Protein AF-A0AAN0M0H1-F1 (afdb_monomer_lite)

Radius of gyration: 18.11 Å; chains: 1; bounding box: 46×27×42 Å

Structure (mmCIF, N/CA/C/O backbone):
data_AF-A0AAN0M0H1-F1
#
_entry.id   AF-A0AAN0M0H1-F1
#
loop_
_atom_site.group_PDB
_atom_site.id
_atom_site.type_symbol
_atom_site.label_atom_id
_atom_site.label_alt_id
_atom_site.label_comp_id
_atom_site.label_asym_id
_atom_site.label_entity_id
_atom_site.label_seq_id
_atom_site.pdbx_PDB_ins_code
_atom_site.Cartn_x
_atom_site.Cartn_y
_atom_site.Cartn_z
_atom_site.occupancy
_atom_site.B_iso_or_equiv
_atom_site.auth_seq_id
_atom_site.auth_comp_id
_atom_site.auth_asym_id
_atom_site.auth_atom_id
_atom_site.pdbx_PDB_model_num
ATOM 1 N N . MET A 1 1 ? -21.343 19.093 18.271 1.00 51.41 1 MET A N 1
ATOM 2 C CA . MET A 1 1 ? -21.021 17.871 17.501 1.00 51.41 1 MET A CA 1
ATOM 3 C C . MET A 1 1 ? -22.300 17.071 17.331 1.00 51.41 1 MET A C 1
ATOM 5 O O . MET A 1 1 ? -22.992 16.877 18.321 1.00 51.41 1 MET A O 1
ATOM 9 N N . LEU A 1 2 ? -22.636 16.655 16.105 1.00 67.12 2 LEU A N 1
ATOM 10 C CA . LEU A 1 2 ? -23.647 15.615 15.874 1.00 67.12 2 LEU A CA 1
ATOM 11 C C . LEU A 1 2 ? -23.219 14.393 16.698 1.00 67.12 2 LEU A C 1
ATOM 13 O O . LEU A 1 2 ? -22.100 13.929 16.513 1.00 67.12 2 LEU A O 1
ATOM 17 N N . GLY A 1 3 ? -24.046 13.931 17.637 1.00 85.50 3 GLY A N 1
ATOM 18 C CA . GLY A 1 3 ? -23.717 12.881 18.615 1.00 85.50 3 GLY A CA 1
ATOM 19 C C . GLY A 1 3 ? -23.558 11.471 18.034 1.00 85.50 3 GLY A C 1
ATOM 20 O O . GLY A 1 3 ? -23.956 10.515 18.684 1.00 85.50 3 GLY A O 1
ATOM 21 N N . ARG A 1 4 ? -23.030 11.350 16.810 1.00 90.50 4 ARG A N 1
ATOM 22 C CA . ARG A 1 4 ? -22.724 10.080 16.152 1.00 90.50 4 ARG A CA 1
ATOM 23 C C . ARG A 1 4 ? -21.365 9.572 16.617 1.00 90.50 4 ARG A C 1
ATOM 25 O O . ARG A 1 4 ? -20.390 10.324 16.616 1.00 90.50 4 ARG A O 1
ATOM 32 N N . LYS A 1 5 ? -21.300 8.296 16.967 1.00 92.12 5 LYS A N 1
ATOM 33 C CA . LYS A 1 5 ? -20.089 7.602 17.397 1.00 92.12 5 LYS A CA 1
ATOM 34 C C . LYS A 1 5 ? -19.432 6.869 16.231 1.00 92.12 5 LYS A C 1
ATOM 36 O O . LYS A 1 5 ? -20.089 6.134 15.491 1.00 92.12 5 LYS A O 1
ATOM 41 N N . VAL A 1 6 ? -18.122 7.053 16.083 1.00 93.62 6 VAL A N 1
ATOM 42 C CA . VAL A 1 6 ? -17.324 6.330 15.085 1.00 93.62 6 VAL A CA 1
ATOM 43 C C . VAL A 1 6 ? -17.250 4.850 15.458 1.00 93.62 6 VAL A C 1
ATOM 45 O O . VAL A 1 6 ? -17.035 4.512 16.617 1.00 93.62 6 VAL A O 1
ATOM 48 N N . GLY A 1 7 ? -17.437 3.967 14.479 1.00 90.50 7 GLY A N 1
ATOM 49 C CA . GLY A 1 7 ? -17.456 2.516 14.678 1.00 90.50 7 GLY A CA 1
ATOM 50 C C . GLY A 1 7 ? -18.814 1.941 15.103 1.00 90.50 7 GLY A C 1
ATOM 51 O O . GLY A 1 7 ? -18.973 0.722 15.066 1.00 90.50 7 GLY A O 1
ATOM 52 N N . GLU A 1 8 ? -19.781 2.797 15.453 1.00 92.75 8 GLU A N 1
ATOM 53 C CA . GLU A 1 8 ? -21.161 2.422 15.799 1.00 92.75 8 GLU A CA 1
ATOM 54 C C . GLU A 1 8 ? -22.155 3.046 14.804 1.00 92.75 8 GLU A C 1
ATOM 56 O O . GLU A 1 8 ? -22.732 2.344 13.978 1.00 92.75 8 GLU A O 1
ATOM 61 N N . ASP A 1 9 ? -22.309 4.375 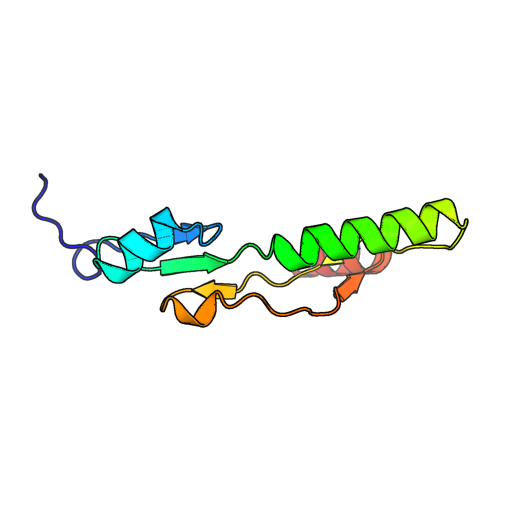14.839 1.00 96.00 9 ASP A N 1
ATOM 62 C CA . ASP A 1 9 ? -23.270 5.113 14.005 1.00 96.00 9 ASP A CA 1
ATOM 63 C C . ASP A 1 9 ? -22.694 5.484 12.633 1.00 96.00 9 ASP A C 1
ATOM 65 O O . ASP A 1 9 ? -23.427 5.732 11.673 1.00 96.00 9 ASP A O 1
ATOM 69 N N . ILE A 1 10 ? -21.367 5.610 12.557 1.00 95.25 10 ILE A N 1
ATOM 70 C CA . ILE A 1 10 ? -20.643 5.983 11.345 1.00 95.25 10 ILE A CA 1
ATOM 71 C C . ILE A 1 10 ? -19.302 5.258 11.270 1.00 95.25 10 ILE A C 1
ATOM 73 O O . ILE A 1 10 ? -18.532 5.245 12.228 1.00 95.25 10 ILE A O 1
ATOM 77 N N . TYR A 1 11 ? -18.991 4.697 10.106 1.00 95.75 11 TYR A N 1
ATOM 78 C CA . TYR A 1 11 ? -17.665 4.164 9.817 1.00 95.75 11 TYR A CA 1
ATOM 79 C C . TYR A 1 11 ? -16.865 5.182 9.010 1.00 95.75 11 TYR A C 1
ATOM 81 O O . TYR A 1 11 ? -17.344 5.688 7.996 1.00 95.75 11 TYR A O 1
ATOM 89 N N . ILE A 1 12 ? -15.651 5.486 9.468 1.00 96.50 12 ILE A N 1
ATOM 90 C CA . ILE A 1 12 ? -14.737 6.413 8.795 1.00 96.50 12 ILE A CA 1
ATOM 91 C C . ILE A 1 12 ? -13.514 5.621 8.360 1.00 96.50 12 ILE A C 1
ATOM 93 O O . ILE A 1 12 ? -12.793 5.073 9.196 1.00 96.50 12 ILE A O 1
ATOM 97 N N . VAL A 1 13 ? -13.287 5.561 7.053 1.00 97.44 13 VAL A N 1
ATOM 98 C CA . VAL A 1 13 ? -12.136 4.882 6.458 1.00 97.44 13 VAL A CA 1
ATOM 99 C C . VAL A 1 13 ? -11.306 5.861 5.639 1.00 97.44 13 VAL A C 1
ATOM 101 O O . VAL A 1 13 ? -11.855 6.775 5.027 1.00 97.44 13 VAL A O 1
ATOM 104 N N . GLY A 1 14 ? -9.988 5.678 5.649 1.00 96.50 14 GLY A N 1
ATOM 105 C CA . GLY A 1 14 ? -9.041 6.475 4.866 1.00 96.50 14 GLY A CA 1
ATOM 106 C C . GLY A 1 14 ? -8.078 5.617 4.048 1.00 96.50 14 GLY A C 1
ATOM 107 O O . GLY A 1 14 ? -8.129 4.388 4.081 1.00 96.50 14 GLY A O 1
ATOM 108 N N . VAL A 1 15 ? -7.175 6.279 3.332 1.00 97.44 15 VAL A N 1
ATOM 109 C CA . VAL A 1 15 ? -6.065 5.661 2.591 1.00 97.44 15 VAL A CA 1
ATOM 110 C C . VAL A 1 15 ? -4.754 6.297 3.073 1.00 97.44 15 VAL A C 1
ATOM 112 O O . VAL A 1 15 ? -4.773 7.345 3.712 1.00 97.44 15 VAL A O 1
ATOM 115 N N . ASP A 1 16 ? -3.646 5.612 2.815 1.00 96.25 16 ASP A N 1
ATOM 116 C CA . ASP A 1 16 ? -2.236 5.917 3.091 1.00 96.25 16 ASP A CA 1
ATOM 117 C C . ASP A 1 16 ? -1.667 5.439 4.425 1.00 96.25 16 ASP A C 1
ATOM 119 O O . ASP A 1 16 ? -0.466 5.195 4.507 1.00 96.25 16 ASP A O 1
ATOM 123 N N . ALA A 1 17 ? -2.487 5.230 5.455 1.00 96.44 17 ALA A N 1
ATOM 124 C CA . ALA A 1 17 ? -2.003 4.843 6.786 1.00 96.44 17 ALA A CA 1
ATOM 125 C C . ALA A 1 17 ? -0.889 5.756 7.347 1.00 96.44 17 ALA A C 1
ATOM 127 O O . ALA A 1 17 ? 0.010 5.292 8.050 1.00 96.44 17 ALA A O 1
ATOM 128 N N . ILE A 1 18 ? -0.964 7.059 7.055 1.00 96.00 18 ILE A N 1
ATOM 129 C CA . ILE A 1 18 ? -0.052 8.070 7.608 1.00 96.00 18 ILE A CA 1
ATOM 130 C C . ILE A 1 18 ? -0.125 8.119 9.147 1.00 96.00 18 ILE A C 1
ATOM 132 O O . ILE A 1 18 ? -1.152 7.730 9.714 1.00 96.00 18 ILE A O 1
ATOM 136 N N . PRO A 1 19 ? 0.912 8.636 9.839 1.00 94.94 19 PRO A N 1
ATOM 137 C CA . PRO A 1 19 ? 0.958 8.668 11.303 1.00 94.94 19 PRO A CA 1
ATOM 138 C C . PRO A 1 19 ? -0.312 9.229 11.959 1.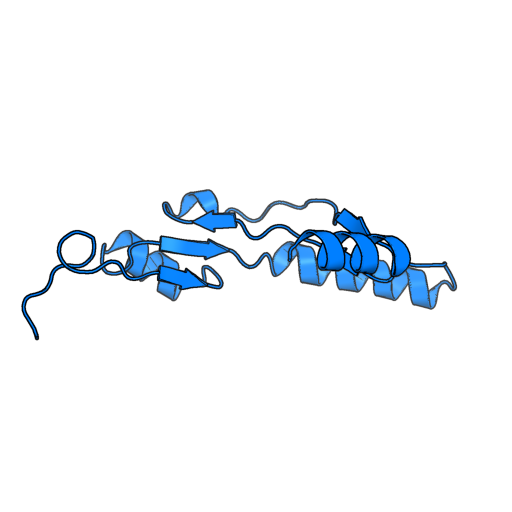00 94.94 19 PRO A C 1
ATOM 140 O O . PRO A 1 19 ? -0.858 8.596 12.860 1.00 94.94 19 PRO A O 1
ATOM 143 N N . ASP A 1 20 ? -0.852 10.333 11.442 1.00 96.06 20 ASP A N 1
ATOM 144 C CA . ASP A 1 20 ? -2.073 10.956 11.969 1.00 96.06 20 ASP A CA 1
ATOM 145 C C . ASP A 1 20 ? -3.293 10.026 11.873 1.00 96.06 20 ASP A C 1
ATOM 147 O O . ASP A 1 20 ? -4.083 9.920 12.812 1.00 96.06 20 ASP A O 1
ATOM 151 N N . ALA A 1 21 ? -3.431 9.285 10.769 1.00 96.12 21 ALA A N 1
ATOM 152 C CA . ALA A 1 21 ? -4.502 8.304 10.605 1.00 96.12 21 ALA A CA 1
ATOM 153 C C . ALA A 1 21 ? -4.356 7.136 11.594 1.00 96.12 21 ALA A C 1
ATOM 155 O O . ALA A 1 21 ? -5.356 6.613 12.088 1.00 96.12 21 ALA A O 1
ATOM 156 N N . LEU A 1 22 ? -3.121 6.738 11.917 1.00 96.19 22 LEU A N 1
ATOM 157 C CA . LEU A 1 22 ? -2.847 5.693 12.904 1.00 96.19 22 LEU A CA 1
ATOM 158 C C . LEU A 1 22 ? -3.143 6.160 14.332 1.00 96.19 22 LEU A C 1
ATOM 160 O O . LEU A 1 22 ? -3.650 5.365 15.122 1.00 96.19 22 LEU A O 1
ATOM 164 N N . GLU A 1 23 ? -2.873 7.422 14.665 1.00 96.62 23 GLU A N 1
ATOM 165 C CA . GLU A 1 23 ? -3.264 8.002 15.954 1.00 96.62 23 GLU A CA 1
ATOM 166 C C . GLU A 1 23 ? -4.789 8.094 16.087 1.00 96.62 23 GLU A C 1
ATOM 168 O O . GLU A 1 23 ? -5.349 7.657 17.093 1.00 96.62 23 GLU A O 1
ATOM 173 N N . LEU A 1 24 ? -5.498 8.538 15.043 1.00 96.19 24 LEU A N 1
ATOM 174 C CA . LEU A 1 24 ? -6.967 8.535 15.039 1.00 96.19 24 LEU A CA 1
ATOM 175 C C . LEU A 1 24 ? -7.544 7.118 15.165 1.00 96.19 24 LEU A C 1
ATOM 177 O O . LEU A 1 24 ? -8.539 6.918 15.863 1.00 96.19 24 LEU A O 1
ATOM 181 N N . LEU A 1 25 ? -6.910 6.126 14.534 1.00 95.56 25 LEU A N 1
ATOM 182 C CA . LEU A 1 25 ? -7.281 4.716 14.665 1.00 95.56 25 LEU A CA 1
ATOM 183 C C . LEU A 1 25 ? -7.084 4.210 16.103 1.00 95.56 25 LEU A C 1
ATOM 185 O O . LEU A 1 25 ? -7.963 3.535 16.636 1.00 95.56 25 LEU A O 1
ATOM 189 N N . LYS A 1 26 ? -5.962 4.553 16.755 1.00 95.06 26 LYS A N 1
ATOM 190 C CA . LYS A 1 26 ? -5.704 4.220 18.172 1.00 95.06 26 LYS A CA 1
ATOM 191 C C . LYS A 1 26 ? -6.733 4.857 19.106 1.00 95.06 26 LYS A C 1
ATOM 193 O O . LYS A 1 26 ? -7.155 4.214 20.062 1.00 95.06 26 LYS A O 1
ATOM 198 N N . ASN A 1 27 ? -7.167 6.076 18.792 1.00 95.12 27 ASN A N 1
ATOM 199 C CA . ASN A 1 27 ? -8.140 6.837 19.577 1.00 95.12 27 ASN A CA 1
ATOM 200 C C . ASN A 1 27 ? -9.606 6.486 19.257 1.00 95.12 27 ASN A C 1
ATOM 202 O O . ASN A 1 27 ? -10.507 7.156 19.756 1.00 95.12 27 ASN A O 1
ATOM 206 N N . ALA A 1 28 ? -9.863 5.469 18.422 1.00 93.62 28 ALA A N 1
ATOM 207 C CA . ALA A 1 28 ? -11.201 5.092 17.946 1.00 93.62 28 ALA A CA 1
ATOM 208 C C . ALA A 1 28 ? -11.969 6.233 17.239 1.00 93.62 28 ALA A C 1
ATOM 210 O O . ALA A 1 28 ? -13.196 6.235 17.174 1.00 93.62 28 ALA A O 1
ATOM 211 N N . GLN A 1 29 ? -11.241 7.199 16.672 1.00 95.06 29 GLN A N 1
ATOM 212 C CA . GLN A 1 29 ? -11.774 8.299 15.862 1.00 95.06 29 GLN A CA 1
ATOM 213 C C . GLN A 1 29 ? -11.722 7.992 14.354 1.00 95.06 29 GLN A C 1
ATOM 215 O O . GLN A 1 29 ? -12.277 8.738 13.551 1.00 95.06 29 GLN A O 1
ATOM 220 N N . LEU A 1 30 ? -11.087 6.878 13.974 1.00 96.81 30 LEU A N 1
ATOM 221 C CA . LEU A 1 30 ? -11.059 6.306 12.629 1.00 96.81 30 LEU A CA 1
ATOM 222 C C . LEU A 1 30 ? -11.349 4.799 12.719 1.00 96.81 30 LEU A C 1
ATOM 224 O O . LEU A 1 30 ? -10.842 4.126 13.611 1.00 96.81 30 LEU A O 1
ATOM 228 N N . THR A 1 31 ? -12.148 4.256 11.799 1.00 97.06 31 THR A N 1
ATOM 229 C CA . THR A 1 31 ? -12.473 2.817 11.744 1.00 97.06 31 THR A CA 1
ATOM 230 C C . THR A 1 31 ? -11.340 1.998 11.130 1.00 97.06 31 THR A C 1
ATOM 232 O O . THR A 1 31 ? -11.069 0.875 11.553 1.00 97.06 31 THR A O 1
ATOM 235 N N . GLY A 1 32 ? -10.676 2.545 10.117 1.00 97.06 32 GLY A N 1
ATOM 236 C CA . GLY A 1 32 ? -9.572 1.882 9.442 1.00 97.06 32 GLY A CA 1
ATOM 237 C C . GLY A 1 32 ? -8.936 2.770 8.386 1.00 97.06 32 GLY A C 1
ATOM 238 O O . GLY A 1 32 ? -9.474 3.801 7.993 1.00 97.06 32 GLY A O 1
ATOM 239 N N . THR A 1 33 ? -7.772 2.360 7.918 1.00 98.19 33 THR A N 1
ATOM 240 C CA . THR A 1 33 ? -7.076 2.990 6.797 1.00 98.19 33 THR A CA 1
ATOM 241 C C . THR A 1 33 ? -6.445 1.909 5.928 1.00 98.19 33 THR A C 1
ATOM 243 O O . THR A 1 33 ? -6.510 0.727 6.267 1.00 98.19 33 THR A O 1
ATOM 246 N N . VAL A 1 34 ? -5.866 2.271 4.795 1.00 97.81 34 VAL A N 1
ATOM 247 C CA . VAL A 1 34 ? -5.196 1.335 3.892 1.00 97.81 34 VAL A CA 1
ATOM 248 C C . VAL A 1 34 ? -3.764 1.805 3.721 1.00 97.81 34 VAL A C 1
ATOM 250 O O . VAL A 1 34 ? -3.553 2.916 3.251 1.00 97.81 34 VAL A O 1
ATOM 253 N N . LEU A 1 35 ? -2.784 0.988 4.104 1.00 97.44 35 LEU A N 1
ATOM 254 C CA . LEU A 1 35 ? -1.381 1.303 3.866 1.00 97.44 35 LEU A CA 1
ATOM 255 C C . LEU A 1 35 ? -1.145 1.360 2.360 1.00 97.44 35 LEU A C 1
ATOM 257 O O . LEU A 1 35 ? -1.323 0.367 1.653 1.00 97.44 35 LEU A O 1
ATOM 261 N N . ASN A 1 36 ? -0.723 2.534 1.915 1.00 96.81 36 ASN A N 1
ATOM 262 C CA . ASN A 1 36 ? -0.121 2.745 0.616 1.00 96.81 36 ASN A CA 1
ATOM 263 C C . ASN A 1 36 ? 1.394 2.609 0.809 1.00 96.81 36 ASN A C 1
ATOM 265 O O . ASN A 1 36 ? 2.015 3.456 1.455 1.00 96.81 36 ASN A O 1
ATOM 269 N N . ASP A 1 37 ? 1.965 1.489 0.363 1.00 96.56 37 ASP A N 1
ATOM 270 C CA . ASP A 1 37 ? 3.330 1.064 0.699 1.00 96.56 37 ASP A CA 1
ATOM 271 C C . ASP A 1 37 ? 4.418 1.911 0.006 1.00 96.56 37 ASP A C 1
ATOM 273 O O . ASP A 1 37 ? 5.114 1.484 -0.918 1.00 96.56 37 ASP A O 1
ATOM 277 N N . HIS A 1 38 ? 4.561 3.151 0.471 1.00 95.62 38 HIS A N 1
ATOM 278 C CA . HIS A 1 38 ? 5.538 4.126 -0.006 1.00 95.62 38 HIS A CA 1
ATOM 279 C C . HIS A 1 38 ? 6.984 3.649 0.182 1.00 95.62 38 HIS A C 1
ATOM 281 O O . HIS A 1 38 ? 7.866 3.998 -0.609 1.00 95.62 38 HIS A O 1
ATOM 287 N N . PHE A 1 39 ? 7.241 2.839 1.214 1.00 97.00 39 PHE A N 1
ATOM 288 C CA . PHE A 1 39 ? 8.555 2.267 1.468 1.00 97.00 39 PHE A CA 1
ATOM 289 C C . PHE A 1 39 ? 8.975 1.382 0.300 1.00 97.00 39 PHE A C 1
ATOM 291 O O . PHE A 1 39 ? 10.009 1.635 -0.313 1.00 97.00 39 PHE A O 1
ATOM 298 N N . ASN A 1 40 ? 8.163 0.400 -0.082 1.00 97.94 40 ASN A N 1
ATOM 299 C CA . ASN A 1 40 ? 8.553 -0.472 -1.181 1.00 97.94 40 ASN A CA 1
ATOM 300 C C . ASN A 1 40 ? 8.481 0.209 -2.544 1.00 97.94 40 ASN A C 1
ATOM 302 O O . ASN A 1 40 ? 9.353 -0.039 -3.379 1.00 97.94 40 ASN A O 1
ATOM 306 N N . GLN A 1 41 ? 7.517 1.109 -2.754 1.00 98.06 41 GLN A N 1
ATOM 307 C CA . GLN A 1 41 ? 7.421 1.893 -3.988 1.00 98.06 41 GLN A CA 1
ATOM 308 C C . GLN A 1 41 ? 8.682 2.729 -4.237 1.00 98.06 41 GLN A C 1
ATOM 310 O O . GLN A 1 41 ? 9.237 2.675 -5.333 1.00 98.06 41 GLN A O 1
ATOM 315 N N . SER A 1 42 ? 9.174 3.452 -3.225 1.00 97.75 42 SER A N 1
ATOM 316 C CA . SER A 1 42 ? 10.378 4.286 -3.362 1.00 97.75 42 SER A CA 1
ATOM 317 C C . SER A 1 42 ? 11.634 3.467 -3.666 1.00 97.75 42 SER A C 1
ATOM 319 O O . SER A 1 42 ? 12.407 3.831 -4.552 1.00 97.75 42 SER A O 1
ATOM 321 N N . HIS A 1 43 ? 11.823 2.337 -2.987 1.00 98.06 43 HIS A N 1
ATOM 322 C CA . HIS A 1 43 ? 12.995 1.491 -3.206 1.00 98.06 43 HIS A CA 1
ATOM 323 C C . HIS A 1 43 ? 12.927 0.765 -4.553 1.00 98.06 43 HIS A C 1
ATOM 325 O O . HIS A 1 43 ? 13.907 0.754 -5.284 1.00 98.06 43 HIS A O 1
ATOM 331 N N . THR A 1 44 ? 11.769 0.210 -4.930 1.00 98.25 44 THR A N 1
ATOM 332 C CA . THR A 1 44 ? 11.598 -0.394 -6.261 1.00 98.25 44 THR A CA 1
ATOM 333 C C . THR A 1 44 ? 11.818 0.632 -7.366 1.00 98.25 44 THR A C 1
ATOM 335 O O . THR A 1 44 ? 12.471 0.312 -8.351 1.00 98.25 44 THR A O 1
ATOM 338 N N . PHE A 1 45 ? 11.343 1.870 -7.204 1.00 97.75 45 PHE A N 1
ATOM 339 C CA . PHE A 1 45 ? 11.645 2.937 -8.155 1.00 97.75 45 PHE A CA 1
ATOM 340 C C . PHE A 1 45 ? 13.155 3.171 -8.294 1.00 97.75 45 PHE A C 1
ATOM 342 O O . PHE A 1 45 ? 13.655 3.235 -9.415 1.00 97.75 45 PHE A O 1
ATOM 349 N N . ALA A 1 46 ? 13.883 3.269 -7.177 1.00 98.06 46 ALA A N 1
ATOM 350 C CA . ALA A 1 46 ? 15.330 3.463 -7.202 1.00 98.06 46 ALA A CA 1
ATOM 351 C C . ALA A 1 46 ? 16.055 2.291 -7.887 1.00 98.06 46 ALA A C 1
ATOM 353 O O . ALA A 1 46 ? 16.910 2.525 -8.742 1.00 98.06 46 ALA A O 1
ATOM 354 N N . ASP A 1 47 ? 15.670 1.052 -7.573 1.00 97.31 47 ASP A N 1
ATOM 355 C CA . ASP A 1 47 ? 16.237 -0.157 -8.180 1.00 97.31 47 ASP A CA 1
ATOM 356 C C . ASP A 1 47 ? 16.013 -0.164 -9.706 1.00 97.31 47 ASP A C 1
ATOM 358 O O . ASP A 1 47 ? 16.961 -0.316 -10.478 1.00 97.31 47 ASP A O 1
ATOM 362 N N . VAL A 1 48 ? 14.780 0.098 -10.155 1.00 97.81 48 VAL A N 1
ATOM 363 C CA . VAL A 1 48 ? 14.412 0.146 -11.584 1.00 97.81 48 VAL A CA 1
ATOM 364 C C . VAL A 1 48 ? 15.118 1.292 -12.313 1.00 97.81 48 VAL A C 1
ATOM 366 O O . VAL A 1 48 ? 15.573 1.120 -13.444 1.00 97.81 48 VAL A O 1
ATOM 369 N N . ALA A 1 49 ? 15.257 2.459 -11.680 1.00 97.88 49 ALA A N 1
ATOM 370 C CA . ALA A 1 49 ? 15.984 3.585 -12.260 1.00 97.88 49 ALA A CA 1
ATOM 371 C C . ALA A 1 49 ? 17.462 3.238 -12.506 1.00 97.88 49 ALA A C 1
ATOM 373 O O . ALA A 1 49 ? 18.009 3.587 -13.553 1.00 97.88 49 ALA A O 1
ATOM 374 N N . VAL A 1 50 ? 18.099 2.514 -11.580 1.00 98.25 50 VAL A N 1
ATOM 375 C CA . VAL A 1 50 ? 19.473 2.026 -11.758 1.00 98.25 50 VAL A CA 1
ATOM 376 C C . VAL A 1 50 ? 19.554 0.999 -12.891 1.00 98.25 50 VAL A C 1
ATOM 378 O O . VAL A 1 50 ? 20.467 1.082 -13.712 1.00 98.25 50 VAL A O 1
ATOM 381 N N . GLU A 1 51 ? 18.609 0.059 -12.981 1.00 97.56 51 GLU A N 1
ATOM 382 C CA . GLU A 1 51 ? 18.551 -0.919 -14.080 1.00 97.56 51 GLU A CA 1
ATOM 383 C C . GLU A 1 51 ? 18.430 -0.239 -15.452 1.00 97.56 51 GLU A C 1
ATOM 385 O O . GLU A 1 51 ? 19.181 -0.573 -16.373 1.00 97.56 51 GLU A O 1
ATOM 390 N N . LEU A 1 52 ? 17.565 0.773 -15.561 1.00 97.12 52 LEU A N 1
ATOM 391 C CA . LEU A 1 52 ? 17.412 1.594 -16.763 1.00 97.12 52 LEU A CA 1
ATOM 392 C C . LEU A 1 52 ? 18.706 2.324 -17.139 1.00 97.12 52 LEU A C 1
ATOM 394 O O . LEU A 1 52 ? 19.108 2.307 -18.301 1.00 97.12 52 LEU A O 1
ATOM 398 N N . MET A 1 53 ? 19.395 2.936 -16.169 1.00 97.56 53 MET A N 1
ATOM 399 C CA . MET A 1 53 ? 20.683 3.608 -16.408 1.00 97.56 53 MET A CA 1
ATOM 400 C C . MET A 1 53 ? 21.779 2.640 -16.875 1.00 97.56 53 MET A C 1
ATOM 402 O O . MET A 1 53 ? 22.717 3.051 -17.555 1.00 97.56 53 MET A O 1
ATOM 406 N N . GLN A 1 54 ? 21.661 1.358 -16.526 1.00 97.94 54 GLN A N 1
ATOM 407 C CA . GLN A 1 54 ? 22.551 0.289 -16.981 1.00 97.94 54 GLN A CA 1
ATOM 408 C C . GLN A 1 54 ? 22.148 -0.292 -18.346 1.00 97.94 54 GLN A C 1
ATOM 410 O O . GLN A 1 54 ? 22.815 -1.205 -18.832 1.00 97.94 54 GLN A O 1
ATOM 415 N N . GLY A 1 55 ? 21.079 0.218 -18.967 1.00 97.56 55 GLY A N 1
ATOM 416 C CA . GLY A 1 55 ? 20.584 -0.249 -20.260 1.00 97.56 55 GLY A CA 1
ATOM 417 C C . GLY A 1 55 ? 19.882 -1.605 -20.204 1.00 97.56 55 GLY A C 1
ATOM 418 O O . GLY A 1 55 ? 19.822 -2.289 -21.222 1.00 97.56 55 GLY A O 1
ATOM 419 N N . LYS A 1 56 ? 19.393 -2.024 -19.030 1.00 97.81 56 LYS A N 1
ATOM 420 C CA . LYS A 1 56 ? 18.602 -3.252 -18.901 1.00 97.81 56 LYS A CA 1
ATOM 421 C C . LYS A 1 56 ? 17.158 -3.003 -19.320 1.00 97.81 56 LYS A C 1
ATOM 423 O O . LYS A 1 56 ? 16.613 -1.925 -19.082 1.00 97.81 56 LYS A O 1
ATOM 428 N N . ASP A 1 57 ? 16.534 -4.040 -19.863 1.00 94.69 57 ASP A N 1
ATOM 429 C CA . ASP A 1 57 ? 15.091 -4.060 -20.066 1.00 94.69 57 ASP A CA 1
ATOM 430 C C . ASP A 1 57 ? 14.373 -4.130 -18.711 1.00 94.69 57 ASP A C 1
ATOM 432 O O . ASP A 1 57 ? 14.759 -4.891 -17.819 1.00 94.69 57 ASP A O 1
ATOM 436 N N . VAL A 1 58 ? 13.321 -3.327 -18.565 1.00 95.25 58 VAL A N 1
ATOM 437 C CA . VAL A 1 58 ? 12.481 -3.242 -17.364 1.00 95.25 58 VAL A CA 1
ATOM 438 C C . VAL A 1 58 ? 11.012 -3.381 -17.745 1.00 95.25 58 VAL A C 1
ATOM 440 O O . VAL A 1 58 ? 10.626 -3.156 -18.892 1.00 95.25 58 VAL A O 1
ATOM 443 N N . GLU A 1 59 ? 10.182 -3.739 -16.772 1.00 95.25 59 GLU A N 1
ATOM 444 C CA . GLU A 1 59 ? 8.752 -3.940 -16.998 1.00 95.25 59 GLU A CA 1
ATOM 445 C C . GLU A 1 59 ? 7.972 -2.623 -16.987 1.00 95.25 59 GLU A C 1
ATOM 447 O O . GLU A 1 59 ? 8.422 -1.602 -16.469 1.00 95.25 59 GLU A O 1
ATOM 452 N N . ALA A 1 60 ? 6.765 -2.639 -17.554 1.00 93.19 60 ALA A N 1
ATOM 453 C CA . ALA A 1 60 ? 5.926 -1.443 -17.600 1.00 93.19 60 ALA A CA 1
ATOM 454 C C . ALA A 1 60 ? 5.290 -1.111 -16.240 1.00 93.19 60 ALA A C 1
ATOM 456 O O . ALA A 1 60 ? 5.060 0.061 -15.940 1.00 93.19 60 ALA A O 1
ATOM 457 N N . TYR A 1 61 ? 5.000 -2.126 -15.418 1.00 95.94 61 TYR A N 1
ATOM 458 C CA . TYR A 1 61 ? 4.345 -1.951 -14.124 1.00 95.94 61 TYR A CA 1
ATOM 459 C C . TYR A 1 61 ? 5.018 -2.768 -13.024 1.00 95.94 61 TYR A C 1
ATOM 461 O O . TYR A 1 61 ? 5.306 -3.950 -13.194 1.00 95.94 61 TYR A O 1
ATOM 469 N N . TYR A 1 62 ? 5.194 -2.130 -11.866 1.00 97.50 62 TYR A N 1
ATOM 470 C CA . TYR A 1 62 ? 5.713 -2.721 -10.634 1.00 97.50 62 TYR A CA 1
ATOM 471 C C . TYR A 1 62 ? 4.710 -2.440 -9.508 1.00 97.50 62 TYR A C 1
ATOM 473 O O . TYR A 1 62 ? 4.610 -1.314 -9.022 1.00 97.50 62 TYR A O 1
ATOM 481 N N . TRP A 1 63 ? 3.929 -3.449 -9.124 1.00 96.25 63 TRP A N 1
ATOM 482 C CA . TRP A 1 63 ? 2.836 -3.321 -8.159 1.00 96.25 63 TRP A CA 1
ATOM 483 C C . TRP A 1 63 ? 3.270 -3.714 -6.751 1.00 96.25 63 TRP A C 1
ATOM 485 O O . TRP A 1 63 ? 3.808 -4.802 -6.551 1.00 96.25 63 TRP A O 1
ATOM 495 N N . HIS A 1 64 ? 2.932 -2.864 -5.783 1.00 97.19 64 HIS A N 1
ATOM 496 C CA . HIS A 1 64 ? 2.947 -3.187 -4.357 1.00 97.19 64 HIS A CA 1
ATOM 497 C C . HIS A 1 64 ? 1.519 -3.210 -3.828 1.00 97.19 64 HIS A C 1
ATOM 499 O O . HIS A 1 64 ? 0.688 -2.399 -4.245 1.00 97.19 64 HIS A O 1
ATOM 505 N N . ASP A 1 65 ? 1.229 -4.154 -2.937 1.00 94.81 65 ASP A N 1
ATOM 506 C CA . ASP A 1 65 ? -0.124 -4.353 -2.432 1.00 94.81 65 ASP A CA 1
ATOM 507 C C . ASP A 1 65 ? -0.543 -3.239 -1.472 1.00 94.81 65 ASP A C 1
ATOM 509 O O . ASP A 1 65 ? 0.201 -2.801 -0.593 1.00 94.81 65 ASP A O 1
ATOM 513 N N . TYR A 1 66 ? -1.803 -2.836 -1.597 1.00 94.81 66 TYR A N 1
ATOM 514 C CA . TYR A 1 66 ? -2.479 -2.062 -0.571 1.00 94.81 66 TYR A CA 1
ATOM 515 C C . TYR A 1 66 ? -2.855 -2.978 0.593 1.00 94.81 66 TYR A C 1
ATOM 517 O O . TYR A 1 66 ? -3.549 -3.980 0.408 1.00 94.81 66 TYR A O 1
ATOM 525 N N . VAL A 1 67 ? -2.452 -2.619 1.811 1.00 95.19 67 VAL A N 1
ATOM 526 C CA . VAL A 1 67 ? -2.728 -3.439 3.000 1.00 95.19 67 VAL A CA 1
ATOM 527 C C . VAL A 1 67 ? -3.802 -2.774 3.850 1.00 95.19 67 VAL A C 1
ATOM 529 O O . VAL A 1 67 ? -3.624 -1.661 4.329 1.00 95.19 67 VAL A O 1
ATOM 532 N N . GLY A 1 68 ? -4.924 -3.457 4.082 1.00 95.81 68 GLY A N 1
ATOM 533 C CA . GLY A 1 68 ? -5.958 -2.973 4.998 1.00 95.81 68 GLY A CA 1
ATOM 534 C C . GLY A 1 68 ? -5.452 -2.893 6.446 1.00 95.81 68 GLY A C 1
ATOM 535 O O . GLY A 1 68 ? -5.023 -3.891 7.032 1.00 95.81 68 GLY A O 1
ATOM 536 N N . VAL A 1 69 ? 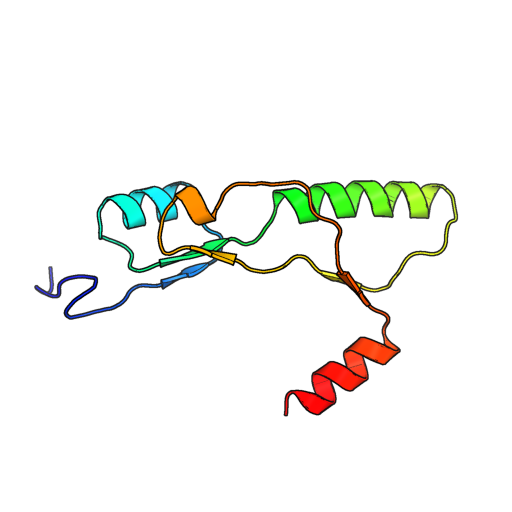-5.548 -1.711 7.051 1.00 96.31 69 VAL A N 1
ATOM 537 C CA . VAL A 1 69 ? -5.076 -1.400 8.404 1.00 96.31 69 VAL A CA 1
ATOM 538 C C . VAL A 1 69 ? -6.268 -1.081 9.304 1.00 96.31 69 VAL A C 1
ATOM 540 O O . VAL A 1 69 ? -6.769 0.037 9.361 1.00 96.31 69 VAL A O 1
ATOM 543 N N . THR A 1 70 ? -6.694 -2.081 10.070 1.00 94.88 70 THR A N 1
ATOM 544 C CA . THR A 1 70 ? -7.656 -1.923 11.181 1.00 94.88 70 THR A CA 1
ATOM 545 C C . THR A 1 70 ? -6.978 -1.960 12.549 1.00 94.88 70 THR A C 1
ATOM 547 O O . THR A 1 70 ? -7.607 -1.750 13.580 1.00 94.88 70 THR A O 1
ATOM 550 N N . LYS A 1 71 ? -5.674 -2.259 12.575 1.00 92.06 71 LYS A N 1
ATOM 551 C CA . LYS A 1 71 ? -4.829 -2.279 13.774 1.00 92.06 71 LYS A CA 1
ATOM 552 C C . LYS A 1 71 ? -3.461 -1.712 13.398 1.00 92.06 71 LYS A C 1
ATOM 554 O O . LYS A 1 71 ? -2.933 -2.177 12.390 1.00 92.06 71 LYS A O 1
ATOM 559 N N . PRO A 1 72 ? -2.835 -0.830 14.202 1.00 85.38 72 PRO A N 1
ATOM 560 C CA . PRO A 1 72 ? -1.570 -0.186 13.831 1.00 85.38 72 PRO A CA 1
ATOM 561 C C . PRO A 1 72 ? -0.463 -1.159 13.400 1.00 85.38 72 PRO A C 1
ATOM 563 O O . PRO A 1 72 ? 0.204 -0.935 12.408 1.00 85.38 72 PRO A O 1
ATOM 566 N N . ARG A 1 73 ? -0.332 -2.326 14.040 1.00 88.00 73 ARG A N 1
ATOM 567 C CA . ARG A 1 73 ? 0.659 -3.348 13.637 1.00 88.00 73 ARG A CA 1
ATOM 568 C C . ARG A 1 73 ? 0.531 -3.868 12.193 1.00 88.00 73 ARG A C 1
ATOM 570 O O . ARG A 1 73 ? 1.435 -4.534 11.713 1.00 88.00 73 ARG A O 1
ATOM 577 N N . ARG A 1 74 ? -0.609 -3.656 11.524 1.00 88.38 74 ARG A N 1
ATOM 578 C CA . ARG A 1 74 ? -0.826 -4.072 10.127 1.00 88.38 74 ARG A CA 1
ATOM 579 C C . ARG A 1 74 ? -0.126 -3.150 9.123 1.00 88.38 74 ARG A C 1
ATOM 581 O O . ARG A 1 74 ? -0.067 -3.527 7.963 1.00 88.38 74 ARG A O 1
ATOM 588 N N . CYS A 1 75 ? 0.394 -1.994 9.547 1.00 90.44 75 CYS A N 1
ATOM 589 C CA . CYS A 1 75 ? 1.150 -1.073 8.693 1.00 90.44 75 CYS A CA 1
ATOM 590 C C . CYS A 1 75 ? 2.678 -1.199 8.862 1.00 90.44 75 CYS A C 1
ATOM 592 O O . CYS A 1 75 ? 3.412 -0.249 8.604 1.00 90.44 75 CYS A O 1
ATOM 594 N N . GLU A 1 76 ? 3.165 -2.339 9.360 1.00 91.06 76 GLU A N 1
ATOM 595 C CA . GLU A 1 76 ? 4.601 -2.593 9.491 1.00 91.06 76 GLU A CA 1
ATOM 596 C C . GLU A 1 76 ? 5.262 -2.630 8.105 1.00 91.06 76 GLU A C 1
ATOM 598 O O . GLU A 1 76 ? 4.872 -3.426 7.250 1.00 91.06 76 GLU A O 1
ATOM 603 N N . LEU A 1 77 ? 6.267 -1.778 7.898 1.00 93.19 77 LEU A N 1
ATOM 604 C CA . LEU A 1 77 ? 7.002 -1.693 6.640 1.00 93.19 77 LEU A CA 1
ATOM 605 C C . LEU A 1 77 ? 8.015 -2.838 6.561 1.00 93.19 77 LEU A C 1
ATOM 607 O O . LEU A 1 77 ? 8.904 -2.953 7.405 1.00 93.19 77 LEU A O 1
ATOM 611 N N . LYS A 1 78 ? 7.881 -3.689 5.544 1.00 93.06 78 LYS A N 1
ATOM 612 C CA . LYS A 1 78 ? 8.789 -4.812 5.272 1.00 93.06 78 LYS A CA 1
ATOM 613 C C . LYS A 1 78 ? 9.172 -4.779 3.813 1.00 93.06 78 LYS A C 1
ATOM 615 O O . LYS A 1 78 ? 8.294 -4.580 2.982 1.00 93.06 78 LYS A O 1
ATOM 620 N N . ARG A 1 79 ? 10.449 -4.999 3.491 1.00 95.62 79 ARG A N 1
ATOM 621 C CA . ARG A 1 79 ? 10.864 -5.101 2.089 1.00 95.62 79 ARG A CA 1
ATOM 622 C C . ARG A 1 79 ? 10.148 -6.289 1.444 1.00 95.62 79 ARG A C 1
ATOM 624 O O . ARG A 1 79 ? 10.250 -7.405 1.949 1.00 95.62 79 ARG A O 1
ATOM 631 N N . VAL A 1 80 ? 9.436 -6.030 0.356 1.00 94.81 80 VAL A N 1
ATOM 632 C CA . VAL A 1 80 ? 8.788 -7.047 -0.473 1.00 94.81 80 VAL A CA 1
ATOM 633 C C . VAL A 1 80 ? 9.069 -6.762 -1.941 1.00 94.81 80 VAL A C 1
ATOM 635 O O . VAL A 1 80 ? 9.261 -5.609 -2.340 1.00 94.81 80 VAL A O 1
ATOM 638 N N . ASP A 1 81 ? 9.106 -7.824 -2.736 1.00 95.06 81 ASP A N 1
ATOM 639 C CA . ASP A 1 81 ? 9.286 -7.710 -4.176 1.00 95.06 81 ASP A CA 1
ATOM 640 C C . ASP A 1 81 ? 7.998 -7.225 -4.835 1.00 95.06 81 ASP A C 1
ATOM 642 O O . ASP A 1 81 ? 6.897 -7.670 -4.505 1.00 95.06 81 ASP A O 1
ATOM 646 N N . ALA A 1 82 ? 8.143 -6.315 -5.796 1.00 97.12 82 ALA A N 1
ATOM 647 C CA . ALA A 1 82 ? 7.012 -5.849 -6.578 1.00 97.12 82 ALA A CA 1
ATOM 648 C C . ALA A 1 82 ? 6.524 -6.961 -7.508 1.00 97.12 82 ALA A C 1
ATOM 650 O O . ALA A 1 82 ? 7.321 -7.612 -8.193 1.00 97.12 82 ALA A O 1
ATOM 651 N N . ARG A 1 83 ? 5.204 -7.108 -7.633 1.00 96.19 83 ARG A N 1
ATOM 652 C CA . ARG A 1 83 ? 4.638 -7.900 -8.724 1.00 96.19 83 ARG A CA 1
ATOM 653 C C . ARG A 1 83 ? 4.803 -7.118 -10.021 1.00 96.19 83 ARG A C 1
ATOM 655 O O . ARG A 1 83 ? 4.202 -6.056 -10.186 1.00 96.19 83 ARG A O 1
ATOM 662 N N . LYS A 1 84 ? 5.586 -7.665 -10.941 1.00 96.75 84 LYS A N 1
ATOM 663 C CA . LYS A 1 84 ? 5.768 -7.094 -12.273 1.00 96.75 84 LYS A CA 1
ATOM 664 C C . LYS A 1 84 ? 4.605 -7.464 -13.189 1.00 96.75 84 LYS A C 1
ATOM 666 O O . LYS A 1 84 ? 3.996 -8.516 -13.011 1.00 96.75 84 LYS A O 1
ATOM 671 N N . GLU A 1 85 ? 4.289 -6.593 -14.137 1.00 94.50 85 GLU A N 1
ATOM 672 C CA . GLU A 1 85 ? 3.255 -6.849 -15.137 1.00 94.50 85 GLU A CA 1
ATOM 673 C C . GLU A 1 85 ? 3.540 -6.076 -16.429 1.00 94.50 85 GLU A C 1
ATOM 675 O O . GLU A 1 85 ? 3.916 -4.899 -16.414 1.00 94.50 85 GLU A O 1
ATOM 680 N N . THR A 1 86 ? 3.321 -6.743 -17.555 1.00 95.56 86 THR A N 1
ATOM 681 C CA . THR A 1 86 ? 3.457 -6.183 -18.900 1.00 95.56 86 THR A CA 1
ATOM 682 C C . THR A 1 86 ? 2.212 -5.390 -19.314 1.00 95.56 86 THR A C 1
ATOM 684 O O . THR A 1 86 ? 1.120 -5.513 -18.751 1.00 95.56 86 THR A O 1
ATOM 687 N N . ILE A 1 87 ? 2.329 -4.612 -20.395 1.00 93.88 87 ILE A N 1
ATOM 688 C CA . ILE A 1 87 ? 1.182 -3.922 -21.016 1.00 93.88 87 ILE A CA 1
ATOM 689 C C . ILE A 1 87 ? 0.144 -4.920 -21.571 1.00 93.88 87 ILE A C 1
ATOM 691 O O . ILE A 1 87 ? -1.041 -4.596 -21.663 1.00 93.88 87 ILE A O 1
ATOM 695 N N . ALA A 1 88 ? 0.557 -6.121 -21.977 1.00 94.62 88 ALA A N 1
ATOM 696 C CA . ALA A 1 88 ? -0.374 -7.128 -22.483 1.00 94.62 88 ALA A CA 1
ATOM 697 C C . ALA A 1 88 ? -1.231 -7.698 -21.343 1.00 94.62 88 ALA A C 1
ATOM 699 O O . ALA A 1 88 ? -2.458 -7.697 -21.435 1.00 94.62 88 ALA A O 1
ATOM 700 N N . GLU A 1 89 ? -0.590 -8.098 -20.245 1.00 94.38 89 GLU A N 1
ATOM 701 C CA . GLU A 1 89 ? -1.258 -8.656 -19.065 1.00 94.38 89 GLU A CA 1
ATOM 702 C C . GLU A 1 89 ? -2.204 -7.640 -18.418 1.00 94.38 89 GLU A C 1
ATOM 704 O O . GLU A 1 89 ? -3.348 -7.971 -18.102 1.00 94.38 89 GLU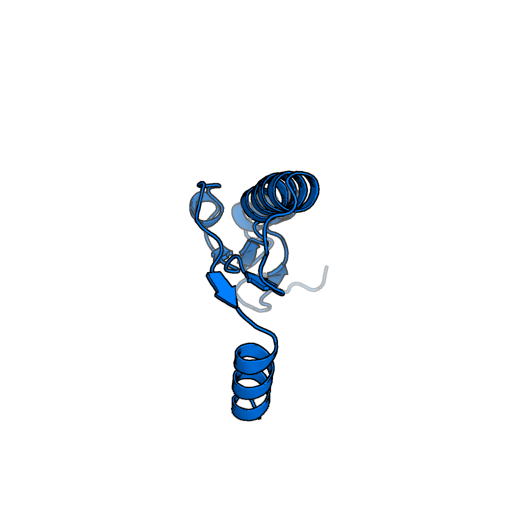 A O 1
ATOM 709 N N . ILE A 1 90 ? -1.784 -6.373 -18.307 1.00 92.25 90 ILE A N 1
ATOM 710 C CA . ILE A 1 90 ? -2.624 -5.348 -17.686 1.00 92.25 90 ILE A CA 1
ATOM 711 C C . ILE A 1 90 ? -3.912 -5.092 -18.483 1.00 92.25 90 ILE A C 1
ATOM 713 O O . ILE A 1 90 ? -4.976 -4.901 -17.892 1.00 92.25 90 ILE A O 1
ATOM 717 N N . LYS A 1 91 ? -3.841 -5.114 -19.823 1.00 93.62 91 LYS A N 1
ATOM 718 C CA . LYS A 1 91 ? -5.008 -4.939 -20.701 1.00 93.62 91 LYS A CA 1
ATOM 719 C C . LYS A 1 91 ? -6.012 -6.069 -20.510 1.00 93.62 91 LYS A C 1
ATOM 721 O O . LYS A 1 91 ? -7.205 -5.792 -20.422 1.00 93.62 91 LYS A O 1
ATOM 726 N N . VAL A 1 92 ? -5.530 -7.309 -20.403 1.00 94.88 92 VAL A N 1
ATOM 727 C CA . VAL A 1 92 ? -6.374 -8.478 -20.114 1.00 94.88 92 VAL A CA 1
ATOM 728 C C . VAL A 1 92 ? -7.044 -8.312 -18.753 1.00 94.88 92 VAL A C 1
ATOM 730 O O . VAL A 1 92 ? -8.269 -8.324 -18.668 1.00 94.88 92 VAL A O 1
ATOM 733 N N . ARG A 1 93 ? -6.269 -8.025 -17.702 1.00 92.12 93 ARG A N 1
ATOM 734 C CA . ARG A 1 93 ? -6.809 -7.880 -16.345 1.00 92.12 93 ARG A CA 1
ATOM 735 C C . ARG A 1 93 ? -7.850 -6.766 -16.229 1.00 92.12 93 ARG A C 1
ATOM 737 O O . ARG A 1 93 ? -8.815 -6.911 -15.488 1.00 92.12 93 ARG A O 1
ATOM 744 N N . TYR A 1 94 ? -7.657 -5.629 -16.902 1.00 90.50 94 TYR A N 1
ATOM 745 C CA . TYR A 1 94 ? -8.656 -4.555 -16.889 1.00 90.50 94 TYR A CA 1
ATOM 746 C C . TYR A 1 94 ? -9.909 -4.899 -17.691 1.00 90.50 94 TYR A C 1
ATOM 748 O O . TYR A 1 94 ? -10.988 -4.470 -17.294 1.00 90.50 94 TYR A O 1
ATOM 756 N N . ALA A 1 95 ? -9.791 -5.681 -18.766 1.00 93.75 95 ALA A N 1
ATOM 757 C CA . ALA A 1 95 ? -10.952 -6.169 -19.506 1.00 93.75 95 ALA A CA 1
ATOM 758 C C . 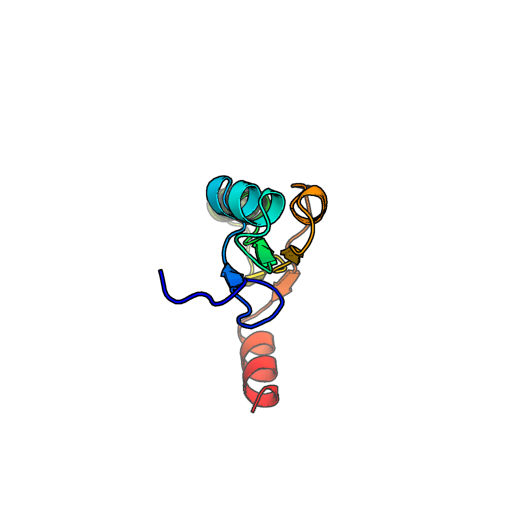ALA A 1 95 ? -11.794 -7.157 -18.675 1.00 93.75 95 ALA A C 1
ATOM 760 O O . ALA A 1 95 ? -13.015 -7.130 -18.756 1.00 93.75 95 ALA A O 1
ATOM 761 N N . GLU A 1 96 ? -11.155 -7.980 -17.837 1.00 93.50 96 GLU A N 1
ATOM 762 C CA . GLU A 1 96 ? -11.819 -8.950 -16.946 1.00 93.50 96 GLU A CA 1
ATOM 763 C C . GLU A 1 96 ? -12.429 -8.329 -15.677 1.00 93.50 96 GLU A C 1
ATOM 765 O O . GLU A 1 96 ? -13.188 -8.986 -14.971 1.00 93.50 96 GLU A O 1
ATOM 770 N N . ARG A 1 97 ? -12.091 -7.074 -15.356 1.00 85.25 97 ARG A N 1
ATOM 771 C CA . ARG A 1 97 ? -12.626 -6.341 -14.192 1.00 85.25 97 ARG A CA 1
ATOM 772 C C . ARG A 1 97 ? -13.986 -5.674 -14.452 1.00 85.25 97 ARG A C 1
ATOM 774 O O . ARG A 1 97 ? -14.473 -4.987 -13.554 1.00 85.25 97 ARG A O 1
ATOM 781 N N . GLY A 1 98 ? -14.529 -5.827 -15.664 1.00 54.47 98 GLY A N 1
ATOM 782 C CA . GLY A 1 98 ? -15.837 -5.314 -16.086 1.00 54.47 98 GLY A CA 1
ATOM 783 C C . GLY A 1 98 ? -17.006 -6.115 -15.535 1.00 54.47 98 GLY A C 1
ATOM 784 O O . GLY A 1 98 ? -16.919 -7.361 -15.543 1.00 54.47 98 GLY A O 1
#

Secondary structure (DSSP, 8-state):
---PPBTTTB--B-SB--HHHHHHHHTTS-SBEEE--HHHHHHHHHHHHHHHHTT----SEEE---EEESSGGGG-------EEE-HHHHHHHHHHT-

Sequence (98 aa):
MLGRKVGEDIYIVGVDAIPDALELLKNAQLTGTVLNDHFNQSHTFADVAVELMQGKDVEAYYWHDYVGVTKPRRCELKRVDARKETIAEIKVRYAERG

pLDDT: mean 93.96, std 7.13, range [51.41, 98.25]

Foldseek 3Di:
DPPAADPPRDAAEEEQLPPVQQVCLVVSVHQWYKHP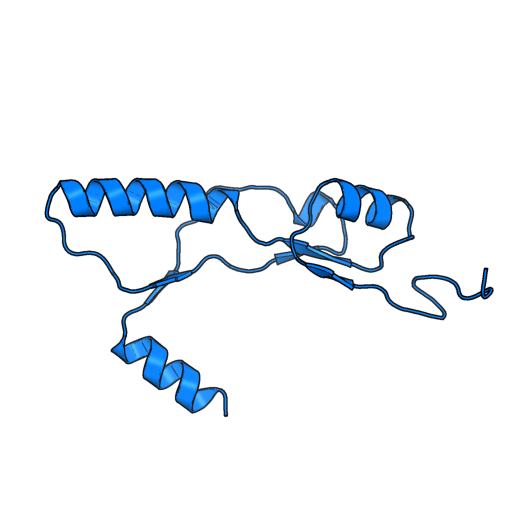QPVQVVVVVVVVVVCVVVVHDDAPDFDDDTFIGSDSVSNDHDHDGTDGDHPVRVVVVVVVVD